Protein AF-A0A7C6XG39-F1 (afdb_monomer_lite)

Sequence (138 aa):
MMRNRRRVLSIVVVMLMLAMLVLPMAASAGGAIKQSGLMIVPPFAQRSYTLTVGRVAVTVPPGAMPWYGGIVYLSVHETPSGRFKAEFLPDREFPVPVIMDYDTAPWVDYHSPRGPQRMWTTNGKLKSWHFSRYSGWF

Radius of gyration: 24.39 Å; chains: 1; bounding box: 41×32×83 Å

Structure (mmCIF, N/CA/C/O backbone):
data_AF-A0A7C6XG39-F1
#
_entry.id   AF-A0A7C6XG39-F1
#
loop_
_atom_site.group_PDB
_atom_site.id
_atom_site.type_symbol
_atom_site.label_atom_id
_atom_site.label_alt_id
_atom_site.label_comp_id
_atom_site.label_asym_id
_atom_site.label_entity_id
_atom_site.label_seq_id
_atom_site.pdbx_PDB_ins_code
_atom_site.Cartn_x
_atom_site.Cartn_y
_atom_site.Cartn_z
_atom_site.occupancy
_atom_site.B_iso_or_equiv
_atom_site.auth_seq_id
_atom_site.auth_comp_id
_atom_site.auth_asym_id
_atom_site.auth_atom_id
_atom_site.pdbx_PDB_model_num
ATOM 1 N N . MET A 1 1 ? -20.091 -10.747 68.010 1.00 51.09 1 MET A N 1
ATOM 2 C CA . MET A 1 1 ? -18.983 -10.444 67.066 1.00 51.09 1 MET A CA 1
ATOM 3 C C . MET A 1 1 ? -19.148 -11.029 65.651 1.00 51.09 1 MET A C 1
ATOM 5 O O . MET A 1 1 ? -18.833 -10.327 64.698 1.00 51.09 1 MET A O 1
ATOM 9 N N . MET A 1 2 ? -19.682 -12.247 65.450 1.00 52.62 2 MET A N 1
ATOM 10 C CA . MET A 1 2 ? -19.815 -12.868 64.105 1.00 52.62 2 MET A CA 1
ATOM 11 C C . MET A 1 2 ? -20.729 -12.117 63.108 1.00 52.62 2 MET A C 1
ATOM 13 O O . MET A 1 2 ? -20.532 -12.220 61.898 1.00 5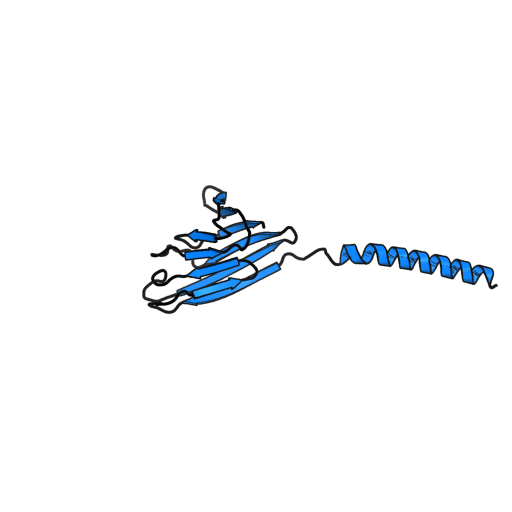2.62 2 MET A O 1
ATOM 17 N N . ARG A 1 3 ? -21.700 -11.327 63.593 1.00 53.75 3 ARG A N 1
ATOM 18 C CA . ARG A 1 3 ? -22.668 -10.590 62.754 1.00 53.75 3 ARG A CA 1
ATOM 19 C C . ARG A 1 3 ? -22.032 -9.424 61.976 1.00 53.75 3 ARG A C 1
ATOM 21 O O . ARG A 1 3 ? -22.426 -9.172 60.841 1.00 53.75 3 ARG A O 1
ATOM 28 N N . ASN A 1 4 ? -20.996 -8.787 62.534 1.00 60.59 4 ASN A N 1
ATOM 29 C CA . ASN A 1 4 ? -20.252 -7.717 61.854 1.00 60.59 4 ASN A CA 1
ATOM 30 C C . ASN A 1 4 ? -19.292 -8.274 60.795 1.00 60.59 4 ASN A C 1
ATOM 32 O O . ASN A 1 4 ? -19.158 -7.690 59.726 1.00 60.59 4 ASN A O 1
ATOM 36 N N . ARG A 1 5 ? -18.707 -9.455 61.039 1.00 61.06 5 ARG A N 1
ATOM 37 C CA . ARG A 1 5 ? -17.806 -10.130 60.090 1.00 61.06 5 ARG A CA 1
ATOM 38 C C . ARG A 1 5 ? -18.513 -10.472 58.771 1.00 61.06 5 ARG A C 1
ATOM 40 O O . ARG A 1 5 ? -17.959 -10.235 57.705 1.00 61.06 5 ARG A O 1
ATOM 47 N N . ARG A 1 6 ? -19.769 -10.940 58.839 1.00 65.25 6 ARG A N 1
ATOM 48 C CA . ARG A 1 6 ? -20.599 -11.232 57.651 1.00 65.25 6 ARG A CA 1
ATOM 49 C C . ARG A 1 6 ? -20.971 -9.981 56.846 1.00 65.25 6 ARG A C 1
ATOM 51 O O . ARG A 1 6 ? -20.989 -10.040 55.620 1.00 65.25 6 ARG A O 1
ATOM 58 N N . ARG A 1 7 ? -21.232 -8.850 57.513 1.00 69.69 7 ARG A N 1
ATOM 59 C CA . ARG A 1 7 ? -21.524 -7.572 56.834 1.00 69.69 7 ARG A CA 1
ATOM 60 C C . ARG A 1 7 ? -20.308 -7.034 56.083 1.00 69.69 7 ARG A C 1
ATOM 62 O O . ARG A 1 7 ? -20.448 -6.652 54.929 1.00 69.69 7 ARG A O 1
ATOM 69 N N . VAL A 1 8 ? -19.126 -7.077 56.699 1.00 73.88 8 VAL A N 1
ATOM 70 C CA . VAL A 1 8 ? -17.876 -6.639 56.054 1.00 73.88 8 VAL A CA 1
ATOM 71 C C . VAL A 1 8 ? -17.552 -7.507 54.836 1.00 73.88 8 VAL A C 1
ATOM 73 O O . VAL A 1 8 ? -17.268 -6.974 53.770 1.00 73.88 8 VAL A O 1
ATOM 76 N N . LEU A 1 9 ? -17.694 -8.831 54.954 1.00 74.44 9 LEU A N 1
ATOM 77 C CA . LEU A 1 9 ? -17.526 -9.758 53.829 1.00 74.44 9 LEU A CA 1
ATOM 78 C C . LEU A 1 9 ? -18.487 -9.461 52.671 1.00 74.44 9 LEU A C 1
ATOM 80 O O . LEU A 1 9 ? -18.071 -9.482 51.520 1.00 74.44 9 LEU A O 1
ATOM 84 N N . SER A 1 10 ? -19.744 -9.129 52.969 1.00 76.62 10 SER A N 1
ATOM 85 C CA . SER A 1 10 ? -20.730 -8.799 51.931 1.00 76.62 10 SER A CA 1
ATOM 86 C C . SER A 1 10 ? -20.357 -7.516 51.181 1.00 76.62 10 SER A C 1
ATOM 88 O O . SER A 1 10 ? -20.459 -7.470 49.962 1.00 76.62 10 SER A O 1
ATOM 90 N N . ILE A 1 11 ? -19.862 -6.496 51.890 1.00 79.88 11 ILE A N 1
ATOM 91 C CA . ILE A 1 11 ? -19.420 -5.230 51.283 1.00 79.88 11 ILE A CA 1
ATOM 92 C C . ILE A 1 11 ? -18.195 -5.451 50.386 1.00 79.88 11 ILE A C 1
ATOM 94 O O . ILE A 1 11 ? -18.152 -4.935 49.271 1.00 79.88 11 ILE A O 1
ATOM 98 N N . VAL A 1 12 ? -17.229 -6.257 50.836 1.00 77.38 12 VAL A N 1
ATOM 99 C CA . VAL A 1 12 ? -16.028 -6.591 50.053 1.00 77.38 12 VAL A CA 1
ATOM 100 C C . VAL A 1 12 ? -16.388 -7.378 48.791 1.00 77.38 12 VAL A C 1
ATOM 102 O O . VAL A 1 12 ? -15.863 -7.081 47.722 1.00 77.38 12 VAL A O 1
ATOM 105 N N . VAL A 1 13 ? -17.322 -8.330 48.881 1.00 81.31 13 VAL A N 1
ATOM 106 C CA . VAL A 1 13 ? -17.798 -9.101 47.719 1.00 81.31 13 VAL A CA 1
ATOM 107 C C . VAL A 1 13 ? -18.525 -8.205 46.716 1.00 81.31 13 VAL A C 1
ATOM 109 O O . VAL A 1 13 ? -18.271 -8.313 45.520 1.00 81.31 13 VAL A O 1
ATOM 112 N N . VAL A 1 14 ? -19.370 -7.280 47.179 1.00 80.19 14 VAL A N 1
ATOM 113 C CA . VAL A 1 14 ? -20.057 -6.323 46.296 1.00 80.19 14 VAL A CA 1
ATOM 114 C C . VAL A 1 14 ? -19.058 -5.377 45.620 1.00 80.19 14 VAL A C 1
ATOM 116 O O . VAL A 1 14 ? -19.167 -5.149 44.417 1.00 80.19 14 VAL A O 1
ATOM 119 N N . MET A 1 15 ? -18.042 -4.883 46.337 1.00 75.56 15 MET A N 1
ATOM 120 C CA . MET A 1 15 ? -16.968 -4.083 45.729 1.00 75.56 15 MET A CA 1
ATOM 121 C C . MET A 1 15 ? -16.146 -4.874 44.705 1.00 75.56 15 MET A C 1
ATOM 123 O O . MET A 1 15 ? -15.824 -4.336 43.650 1.00 75.56 15 MET A O 1
ATOM 127 N N . LEU A 1 16 ? -15.832 -6.144 44.978 1.00 77.56 16 LEU A N 1
ATOM 128 C CA . LEU A 1 16 ? -15.117 -7.017 44.040 1.00 77.56 16 LEU A CA 1
ATOM 129 C C . LEU A 1 16 ? -15.937 -7.301 42.778 1.00 77.56 16 LEU A C 1
ATOM 131 O O . LEU A 1 16 ? -15.387 -7.262 41.680 1.00 77.56 16 LEU A O 1
ATOM 135 N N . MET A 1 17 ? -17.246 -7.530 42.918 1.00 73.00 17 MET A N 1
ATOM 136 C CA . MET A 1 17 ? -18.148 -7.703 41.774 1.00 73.00 17 MET A CA 1
ATOM 137 C C . MET A 1 17 ? -18.249 -6.428 40.932 1.00 73.00 17 MET A C 1
ATOM 139 O O . MET A 1 17 ? -18.211 -6.507 39.707 1.00 73.00 17 MET A O 1
ATOM 143 N N . LEU A 1 18 ? -18.308 -5.252 41.568 1.00 68.06 18 LEU A N 1
ATOM 144 C CA . LEU A 1 18 ? -18.278 -3.967 40.864 1.00 68.06 18 LEU A CA 1
ATOM 145 C C . LEU A 1 18 ? -16.935 -3.740 40.154 1.00 68.06 18 LEU A C 1
ATOM 147 O O . LEU A 1 18 ? -16.930 -3.359 38.990 1.00 68.06 18 LEU A O 1
ATOM 151 N N . ALA A 1 19 ? -15.802 -4.036 40.796 1.00 62.66 19 ALA A N 1
ATOM 152 C CA . ALA A 1 19 ? -14.483 -3.924 40.170 1.00 62.66 19 ALA A CA 1
ATOM 153 C C . ALA A 1 19 ? -14.340 -4.861 38.956 1.00 62.66 19 ALA A C 1
ATOM 155 O O . ALA A 1 19 ? -13.862 -4.438 37.902 1.00 62.66 19 ALA A O 1
ATOM 156 N N . MET A 1 20 ? -14.821 -6.105 39.069 1.00 64.38 20 MET A N 1
ATOM 157 C CA . MET A 1 20 ? -14.854 -7.065 37.959 1.00 64.38 20 MET A CA 1
ATOM 158 C C . MET A 1 20 ? -15.766 -6.635 36.808 1.00 64.38 20 MET A C 1
ATOM 160 O O . MET A 1 20 ? -15.500 -7.027 35.677 1.00 64.38 20 MET A O 1
ATOM 164 N N . LEU A 1 21 ? -16.804 -5.831 37.053 1.00 62.97 21 LEU A N 1
ATOM 165 C CA . LEU A 1 21 ? -17.679 -5.335 35.986 1.00 62.97 21 LEU A CA 1
ATOM 166 C C . LEU A 1 21 ? -17.045 -4.199 35.167 1.00 62.97 21 LEU A C 1
ATOM 168 O O . LEU A 1 21 ? -17.378 -4.034 33.996 1.00 62.97 21 LEU A O 1
ATOM 172 N N . VAL A 1 22 ? -16.142 -3.416 35.765 1.00 58.34 22 VAL A N 1
ATOM 173 C CA . VAL A 1 22 ? -15.523 -2.242 35.116 1.00 58.34 22 VAL A CA 1
ATOM 174 C C . VAL A 1 22 ? -14.221 -2.609 34.385 1.00 58.34 22 VAL A C 1
ATOM 176 O O . VAL A 1 22 ? -13.875 -1.991 33.378 1.00 58.34 22 VAL A O 1
ATOM 179 N N . LEU A 1 23 ? -13.520 -3.657 34.830 1.00 53.91 23 LEU A N 1
ATOM 180 C CA . LEU A 1 23 ? -12.260 -4.125 34.232 1.00 53.91 23 LEU A CA 1
ATOM 181 C C . LEU A 1 23 ? -12.345 -4.546 32.742 1.00 53.91 23 LEU A C 1
ATOM 183 O O . LEU A 1 23 ? -11.427 -4.194 31.998 1.00 53.91 23 LEU A O 1
ATOM 187 N N . PRO A 1 24 ? -13.405 -5.221 32.245 1.00 51.16 24 PRO A N 1
ATOM 188 C CA . PRO A 1 24 ? -13.484 -5.626 30.840 1.00 51.16 24 PRO A CA 1
ATOM 189 C C . PRO A 1 24 ? -13.605 -4.435 29.884 1.00 51.16 24 PRO A C 1
ATOM 191 O O . PRO A 1 24 ? -13.154 -4.516 28.744 1.00 51.16 24 PRO A O 1
ATOM 194 N N . MET A 1 25 ? -14.183 -3.316 30.338 1.00 50.84 25 MET A N 1
ATOM 195 C CA . MET A 1 25 ? -14.377 -2.136 29.489 1.00 50.84 25 MET A CA 1
ATOM 196 C C . MET A 1 25 ? -13.115 -1.274 29.361 1.00 50.84 25 MET A C 1
ATOM 198 O O . MET A 1 25 ? -12.958 -0.578 28.362 1.00 50.84 25 MET A O 1
ATOM 202 N N . ALA A 1 26 ? -12.187 -1.345 30.319 1.00 49.69 26 ALA A N 1
ATOM 203 C CA . ALA A 1 26 ? -10.929 -0.597 30.261 1.00 49.69 26 ALA A CA 1
ATOM 204 C C . ALA A 1 26 ? -9.846 -1.284 29.403 1.00 49.69 26 ALA A C 1
ATOM 206 O O . ALA A 1 26 ? -8.945 -0.615 28.903 1.00 49.69 26 ALA A O 1
ATOM 207 N N . ALA A 1 27 ? -9.933 -2.603 29.199 1.00 47.94 27 ALA A N 1
ATOM 208 C CA . ALA A 1 27 ? -8.925 -3.371 28.461 1.00 47.94 27 ALA A CA 1
ATOM 209 C C . ALA A 1 27 ? -9.084 -3.322 26.926 1.00 47.94 27 ALA A C 1
ATOM 211 O O . ALA A 1 27 ? -8.175 -3.733 26.209 1.00 47.94 27 ALA A O 1
ATOM 212 N N . SER A 1 28 ? -10.204 -2.802 26.410 1.00 46.75 28 SER A N 1
ATOM 213 C CA . SER A 1 28 ? -10.485 -2.705 24.968 1.00 46.75 28 SER A CA 1
ATOM 214 C C . SER A 1 28 ? -10.633 -1.258 24.479 1.00 46.75 28 SER A C 1
ATOM 216 O O . SER A 1 28 ? -11.367 -0.982 23.532 1.00 46.75 28 SER A O 1
ATOM 218 N N . ALA A 1 29 ? -9.911 -0.313 25.076 1.00 49.91 29 ALA A N 1
ATOM 219 C CA . ALA A 1 29 ? -9.566 0.916 24.371 1.00 49.91 29 ALA A CA 1
ATOM 220 C C . ALA A 1 29 ? -8.314 0.617 23.538 1.00 49.91 29 ALA A C 1
ATOM 222 O O . ALA A 1 29 ? -7.197 0.925 23.949 1.00 49.91 29 ALA A O 1
ATOM 223 N N . GLY A 1 30 ? -8.490 -0.086 22.411 1.00 57.09 30 GLY A N 1
ATOM 224 C CA . GLY A 1 30 ? -7.397 -0.350 21.476 1.00 57.09 30 GLY A CA 1
ATOM 225 C C . GLY A 1 30 ? -6.637 0.949 21.199 1.00 57.09 30 GLY A C 1
ATOM 226 O O . GLY A 1 30 ? -7.244 2.007 21.053 1.00 57.09 30 GLY A O 1
ATOM 227 N N . GLY A 1 31 ? -5.310 0.913 21.211 1.00 67.94 31 GLY A N 1
ATOM 228 C CA . GLY A 1 31 ? -4.510 2.054 20.771 1.00 67.94 31 GLY A CA 1
ATOM 229 C C . GLY A 1 31 ? -4.540 2.148 19.249 1.00 67.94 31 GLY A C 1
ATOM 230 O O . GLY A 1 31 ? -4.726 1.138 18.571 1.00 67.94 31 GLY A O 1
ATOM 231 N N . ALA A 1 32 ? -4.337 3.342 18.694 1.00 81.94 32 ALA A N 1
ATOM 232 C CA . ALA A 1 32 ? -4.037 3.438 17.272 1.00 81.94 32 ALA A CA 1
ATOM 233 C C . ALA A 1 32 ? -2.696 2.732 16.995 1.00 81.94 32 ALA A C 1
ATOM 235 O O . ALA A 1 32 ? -1.705 2.968 17.690 1.00 81.94 32 ALA A O 1
ATOM 236 N N . ILE A 1 33 ? -2.675 1.840 16.008 1.00 88.75 33 ILE A N 1
ATOM 237 C CA . ILE A 1 33 ? -1.506 1.035 15.657 1.00 88.75 33 ILE A CA 1
ATOM 238 C C . ILE A 1 33 ? -0.798 1.718 14.492 1.00 88.75 33 ILE A C 1
ATOM 240 O O . ILE A 1 33 ? -1.406 2.002 13.462 1.00 88.75 33 ILE A O 1
ATOM 244 N N . LYS A 1 34 ? 0.504 1.970 14.641 1.00 92.31 34 LYS A N 1
ATOM 245 C CA . LYS A 1 34 ? 1.364 2.453 13.557 1.00 92.31 34 LYS A CA 1
ATOM 246 C C . LYS A 1 34 ? 2.355 1.361 13.178 1.00 92.31 34 LYS A C 1
ATOM 248 O O . LYS A 1 34 ? 3.151 0.933 14.009 1.00 92.31 34 LYS A O 1
ATOM 253 N N . GLN A 1 35 ? 2.320 0.940 11.922 1.00 94.69 35 GLN A N 1
ATOM 254 C CA . GLN A 1 35 ? 3.204 -0.075 11.359 1.00 94.69 35 GLN A CA 1
ATOM 255 C C . GLN A 1 35 ? 3.861 0.460 10.094 1.00 94.69 35 GLN A C 1
ATOM 257 O O . GLN A 1 35 ? 3.268 1.237 9.351 1.00 94.69 35 GLN A O 1
ATOM 262 N N . SER A 1 36 ? 5.095 0.043 9.836 1.00 96.38 36 SER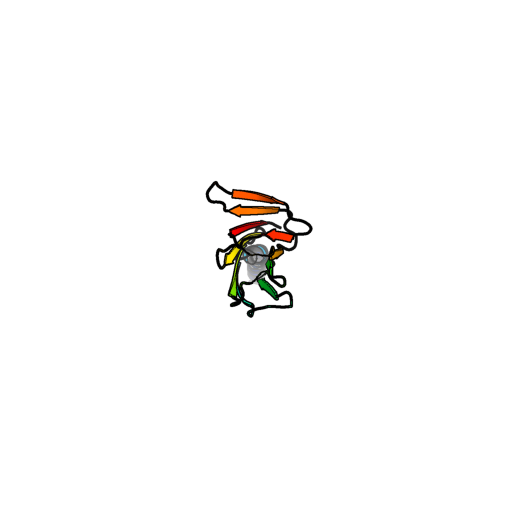 A N 1
ATOM 263 C CA . SER A 1 36 ? 5.791 0.397 8.605 1.00 96.38 36 SER A CA 1
ATOM 264 C C . SER A 1 36 ? 6.649 -0.749 8.108 1.00 96.38 36 SER A C 1
ATOM 266 O O . SER A 1 36 ? 7.188 -1.509 8.912 1.00 96.38 36 SER A O 1
ATOM 268 N N . GLY A 1 37 ? 6.819 -0.829 6.796 1.00 96.62 37 GLY A N 1
ATOM 269 C CA . GLY A 1 37 ? 7.653 -1.818 6.137 1.00 96.62 37 GLY A CA 1
ATOM 270 C C . GLY A 1 37 ? 8.385 -1.222 4.946 1.00 96.62 37 GLY A C 1
ATOM 271 O O . GLY A 1 37 ? 7.981 -0.203 4.382 1.00 96.62 37 GLY A O 1
ATOM 272 N N . LEU A 1 38 ? 9.481 -1.876 4.579 1.00 97.00 38 LEU A N 1
ATOM 273 C CA . LEU A 1 38 ? 10.323 -1.499 3.458 1.00 97.00 38 LEU A CA 1
ATOM 274 C C . LEU A 1 38 ? 10.652 -2.748 2.648 1.00 97.00 38 LEU A C 1
ATOM 276 O O . LEU A 1 38 ? 10.965 -3.798 3.204 1.00 97.00 38 LEU A O 1
ATOM 280 N N . MET A 1 39 ? 10.604 -2.616 1.330 1.00 96.44 39 MET A N 1
ATOM 281 C CA . MET A 1 39 ? 10.955 -3.661 0.382 1.00 96.44 39 MET A CA 1
ATOM 282 C C . MET A 1 39 ? 11.869 -3.085 -0.691 1.00 96.44 39 MET A C 1
ATOM 284 O O . MET A 1 39 ? 11.584 -2.037 -1.263 1.00 96.44 39 MET A O 1
ATOM 288 N N . ILE A 1 40 ? 12.959 -3.787 -0.987 1.00 95.19 40 ILE A N 1
ATOM 289 C CA . ILE A 1 40 ? 13.840 -3.452 -2.105 1.00 95.19 40 ILE A CA 1
ATOM 290 C C . ILE A 1 40 ? 13.430 -4.319 -3.289 1.00 95.19 40 ILE A C 1
ATOM 292 O O . ILE A 1 40 ? 13.442 -5.548 -3.195 1.00 95.19 40 ILE A O 1
ATOM 296 N N . VAL A 1 41 ? 13.078 -3.682 -4.403 1.00 94.50 41 VAL A N 1
ATOM 297 C CA . VAL A 1 41 ? 12.809 -4.368 -5.664 1.00 94.50 41 VAL A CA 1
ATOM 298 C C . VAL A 1 41 ? 14.042 -4.228 -6.556 1.00 94.50 41 VAL A C 1
ATOM 300 O O . VAL A 1 41 ? 14.460 -3.101 -6.845 1.00 94.50 41 VAL A O 1
ATOM 303 N N . PRO A 1 42 ? 14.659 -5.349 -6.970 1.00 93.75 42 PRO A N 1
ATOM 304 C CA . PRO A 1 42 ? 15.878 -5.303 -7.758 1.00 93.75 42 PRO A CA 1
ATOM 305 C C . PRO A 1 42 ? 15.631 -4.707 -9.152 1.00 93.75 42 PRO A C 1
ATOM 307 O O . PRO A 1 42 ? 14.497 -4.722 -9.649 1.00 93.75 42 PRO A O 1
ATOM 310 N N . PRO A 1 43 ? 16.695 -4.215 -9.809 1.00 90.38 43 PRO A N 1
ATOM 311 C CA . PRO A 1 43 ? 16.637 -3.832 -11.214 1.00 90.38 43 PRO A CA 1
ATOM 312 C C . PRO A 1 43 ? 16.168 -5.009 -12.078 1.00 90.38 43 PRO A C 1
ATOM 314 O O . PRO A 1 43 ? 16.493 -6.165 -11.800 1.00 90.38 43 PRO A O 1
ATOM 317 N N . PHE A 1 44 ? 15.391 -4.712 -13.123 1.00 87.06 44 PHE A N 1
ATOM 318 C CA . PHE A 1 44 ? 14.868 -5.705 -14.075 1.00 87.06 44 PHE A CA 1
ATOM 319 C C . PHE A 1 44 ? 14.091 -6.865 -13.430 1.00 87.06 44 PHE A C 1
ATOM 321 O O . PHE A 1 44 ? 14.124 -7.993 -13.928 1.00 87.06 44 PHE A O 1
ATOM 328 N N . ALA A 1 45 ? 13.387 -6.597 -12.325 1.00 89.19 45 ALA A N 1
ATOM 329 C CA . ALA A 1 45 ? 12.545 -7.570 -11.640 1.00 89.19 45 ALA A CA 1
ATOM 330 C C . ALA A 1 45 ? 11.609 -8.311 -12.617 1.00 89.19 45 ALA A C 1
ATOM 332 O O . ALA A 1 45 ? 10.689 -7.727 -13.186 1.00 89.19 45 ALA A O 1
ATOM 3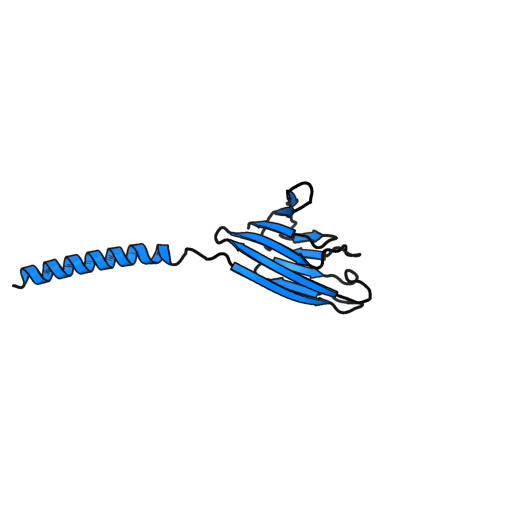33 N N . GLN A 1 46 ? 11.847 -9.617 -12.774 1.00 90.88 46 GLN A N 1
ATOM 334 C CA . GLN A 1 46 ? 11.065 -10.519 -13.637 1.00 90.88 46 GLN A CA 1
ATOM 335 C C . GLN A 1 46 ? 9.857 -11.137 -12.922 1.00 90.88 46 GLN A C 1
ATOM 337 O O . GLN A 1 46 ? 9.015 -11.781 -13.541 1.00 90.88 46 GLN A O 1
ATOM 342 N N . ARG A 1 47 ? 9.776 -10.965 -11.601 1.00 94.69 47 ARG A N 1
ATOM 343 C CA . ARG A 1 47 ? 8.703 -11.486 -10.750 1.00 94.69 47 ARG A CA 1
ATOM 344 C C . ARG A 1 47 ? 8.033 -10.354 -9.990 1.00 94.69 47 ARG A C 1
ATOM 346 O O . ARG A 1 47 ? 8.638 -9.302 -9.798 1.00 94.69 47 ARG A O 1
ATOM 353 N N . SER A 1 48 ? 6.808 -10.593 -9.541 1.00 96.00 48 SER A N 1
ATOM 354 C CA . SER A 1 48 ? 6.111 -9.669 -8.653 1.00 96.00 48 SER A CA 1
ATOM 355 C C . SER A 1 48 ? 6.747 -9.660 -7.264 1.00 96.00 48 SER A C 1
ATOM 357 O O . SER A 1 48 ? 7.167 -10.703 -6.759 1.00 96.00 48 SER A O 1
ATOM 359 N N . TYR A 1 49 ? 6.785 -8.486 -6.644 1.00 96.44 49 TYR A N 1
ATOM 360 C CA . TYR A 1 49 ? 7.272 -8.281 -5.282 1.00 96.44 49 TYR A CA 1
ATOM 361 C C . TYR A 1 49 ? 6.155 -7.685 -4.436 1.00 96.44 49 TYR A C 1
ATOM 363 O O . TYR A 1 49 ? 5.561 -6.682 -4.834 1.00 96.44 49 TYR A O 1
ATOM 371 N N . THR A 1 50 ? 5.878 -8.284 -3.280 1.00 97.12 50 THR A N 1
ATOM 372 C CA . THR A 1 50 ? 4.784 -7.857 -2.403 1.00 97.12 50 THR A CA 1
ATOM 373 C C . THR A 1 50 ? 5.314 -7.460 -1.033 1.00 97.12 50 THR A C 1
ATOM 375 O O . THR A 1 50 ? 6.015 -8.235 -0.385 1.00 97.12 50 THR A O 1
ATOM 378 N N . LEU A 1 51 ? 4.948 -6.258 -0.593 1.00 96.56 51 LEU A N 1
ATOM 379 C CA . LEU A 1 51 ? 5.180 -5.757 0.756 1.00 96.56 51 LEU A CA 1
ATOM 380 C C . LEU A 1 51 ? 3.844 -5.700 1.494 1.00 96.56 51 LEU A C 1
ATOM 382 O O . LEU A 1 51 ? 2.939 -5.000 1.048 1.00 96.56 51 LEU A O 1
ATOM 386 N N . THR A 1 52 ? 3.752 -6.386 2.631 1.00 96.81 52 THR A N 1
ATOM 387 C CA . THR A 1 52 ? 2.565 -6.390 3.498 1.00 96.81 52 THR A CA 1
ATOM 388 C C . THR A 1 52 ? 2.891 -5.706 4.819 1.00 96.81 52 THR A C 1
ATOM 390 O O . THR A 1 52 ? 3.876 -6.051 5.472 1.00 96.81 52 THR A O 1
ATOM 393 N N . VAL A 1 53 ? 2.068 -4.737 5.216 1.00 94.56 53 VAL A N 1
ATOM 394 C CA . VAL A 1 53 ? 2.193 -3.988 6.472 1.00 94.56 53 VAL A CA 1
ATOM 395 C C . VAL A 1 53 ? 0.813 -3.915 7.116 1.00 94.56 53 VAL A C 1
ATOM 397 O O . VAL A 1 53 ? -0.085 -3.234 6.620 1.00 94.56 53 VAL A O 1
ATOM 400 N N . GLY A 1 54 ? 0.633 -4.643 8.217 1.00 90.56 54 GLY A N 1
ATOM 401 C CA . GLY A 1 54 ? -0.688 -4.817 8.815 1.00 90.56 54 GLY A CA 1
ATOM 402 C C . GLY A 1 54 ? -1.640 -5.491 7.830 1.00 90.56 54 GLY A C 1
ATOM 403 O O . GLY A 1 54 ? -1.341 -6.568 7.318 1.00 90.56 54 GLY A O 1
ATOM 404 N N . ARG A 1 55 ? -2.770 -4.838 7.553 1.00 89.69 55 ARG A N 1
ATOM 405 C CA . ARG A 1 55 ? -3.798 -5.309 6.608 1.00 89.69 55 ARG A CA 1
ATOM 406 C C . ARG A 1 55 ? -3.643 -4.764 5.189 1.00 89.69 55 ARG A C 1
ATOM 408 O O . ARG A 1 55 ? -4.412 -5.137 4.314 1.00 89.69 55 ARG A O 1
ATOM 415 N N . VAL A 1 56 ? -2.682 -3.870 4.959 1.00 93.81 56 VAL A N 1
ATOM 416 C CA . VAL A 1 56 ? -2.463 -3.263 3.643 1.00 93.81 56 VAL A CA 1
ATOM 417 C C . VAL A 1 56 ? -1.255 -3.918 2.992 1.00 93.81 56 VAL A C 1
ATOM 419 O O . VAL A 1 56 ? -0.199 -4.057 3.614 1.00 93.81 56 VAL A O 1
ATOM 422 N N . ALA A 1 57 ? -1.384 -4.291 1.725 1.00 95.88 57 ALA A N 1
ATOM 423 C CA . ALA A 1 57 ? -0.276 -4.788 0.930 1.00 95.88 57 ALA A CA 1
ATOM 424 C C . ALA A 1 57 ? -0.111 -3.990 -0.362 1.00 95.88 57 ALA A C 1
ATOM 426 O O . ALA A 1 57 ? -1.052 -3.413 -0.901 1.00 95.88 57 ALA A O 1
ATOM 427 N N . VAL A 1 58 ? 1.107 -3.971 -0.888 1.00 95.75 58 VAL A N 1
ATOM 428 C CA . VAL A 1 58 ? 1.400 -3.456 -2.224 1.00 95.75 58 VAL A CA 1
ATOM 429 C C . VAL A 1 58 ? 2.180 -4.489 -3.000 1.00 95.75 58 VAL A C 1
ATOM 431 O O . VAL A 1 58 ? 3.197 -4.998 -2.535 1.00 95.75 58 VAL A O 1
ATOM 434 N N . THR A 1 59 ? 1.697 -4.788 -4.197 1.00 96.88 59 THR A N 1
ATOM 435 C CA . THR A 1 59 ? 2.341 -5.683 -5.149 1.00 96.88 59 THR A CA 1
ATOM 436 C C . THR A 1 59 ? 2.857 -4.878 -6.330 1.00 96.88 59 THR A C 1
ATOM 438 O O . THR A 1 59 ? 2.095 -4.225 -7.047 1.00 96.88 59 THR A O 1
ATOM 441 N N . VAL A 1 60 ? 4.167 -4.949 -6.534 1.00 95.00 60 VAL A N 1
ATOM 442 C CA . VAL A 1 60 ? 4.884 -4.363 -7.662 1.00 95.00 60 VAL A CA 1
ATOM 443 C C . VAL A 1 60 ? 5.072 -5.455 -8.716 1.00 95.00 60 VAL A C 1
ATOM 445 O O . VAL A 1 60 ? 5.842 -6.388 -8.469 1.00 95.00 60 VAL A O 1
ATOM 448 N N . PRO A 1 61 ? 4.363 -5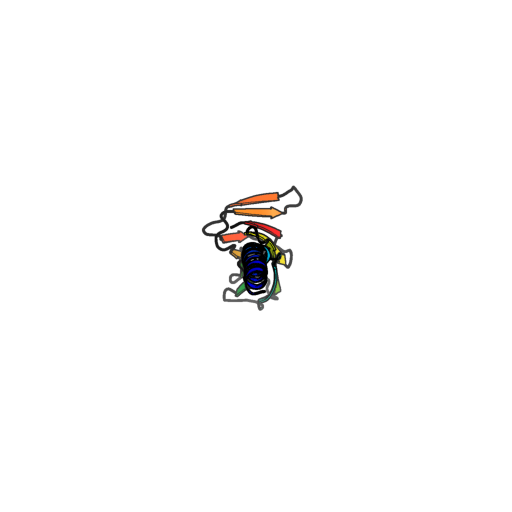.397 -9.857 1.00 95.62 61 PRO A N 1
ATOM 449 C CA . PRO A 1 61 ? 4.513 -6.392 -10.913 1.00 95.62 61 PRO A CA 1
ATOM 450 C C . PRO A 1 61 ? 5.829 -6.208 -11.693 1.00 95.62 61 PRO A C 1
ATOM 452 O O . PRO A 1 61 ? 6.471 -5.154 -11.596 1.00 95.62 61 PRO A O 1
ATOM 455 N N . PRO A 1 62 ? 6.226 -7.207 -12.505 1.00 94.62 62 PRO A N 1
ATOM 456 C CA . PRO A 1 62 ? 7.347 -7.073 -13.428 1.00 94.62 62 PRO A CA 1
ATOM 457 C C . PRO A 1 62 ? 7.196 -5.838 -14.323 1.00 94.62 62 PRO A C 1
ATOM 459 O O . PRO A 1 62 ? 6.103 -5.532 -14.797 1.00 94.62 62 PRO A O 1
ATOM 462 N N . GLY A 1 63 ? 8.294 -5.113 -14.536 1.00 91.81 63 GLY A N 1
ATOM 463 C CA . GLY A 1 63 ? 8.312 -3.901 -15.366 1.00 91.81 63 GLY A CA 1
ATOM 464 C C . GLY A 1 63 ? 7.764 -2.625 -14.709 1.00 91.81 63 GLY A C 1
ATOM 465 O O . GLY A 1 63 ? 7.906 -1.552 -15.287 1.00 91.81 63 GLY A O 1
ATOM 466 N N . ALA A 1 64 ? 7.198 -2.687 -13.496 1.00 91.81 64 ALA A N 1
ATOM 467 C CA . ALA A 1 64 ? 6.776 -1.477 -12.779 1.00 91.81 64 ALA A CA 1
ATOM 468 C C . ALA A 1 64 ? 7.962 -0.673 -12.219 1.00 91.81 64 ALA A C 1
ATOM 470 O O . ALA A 1 64 ? 7.862 0.532 -12.002 1.00 91.81 64 ALA A O 1
ATOM 471 N N . MET A 1 65 ? 9.098 -1.319 -11.955 1.00 90.88 65 MET A N 1
ATOM 472 C CA . MET A 1 65 ? 10.293 -0.635 -11.459 1.00 90.88 65 MET A CA 1
ATOM 473 C C . MET A 1 65 ? 11.158 -0.107 -12.608 1.00 90.88 65 MET A C 1
ATOM 475 O O . MET A 1 65 ? 11.305 -0.795 -13.618 1.00 90.88 65 MET A O 1
ATOM 479 N N . PRO A 1 66 ? 11.791 1.070 -12.439 1.00 85.94 66 PRO A N 1
ATOM 480 C CA . PRO A 1 66 ? 12.831 1.546 -13.339 1.00 85.94 66 PRO A CA 1
ATOM 481 C C . PRO A 1 66 ? 13.979 0.543 -13.487 1.00 85.94 66 PRO A C 1
ATOM 483 O O . PRO A 1 66 ? 14.177 -0.342 -12.653 1.00 85.94 66 PRO A O 1
ATOM 486 N N . TRP A 1 67 ? 14.796 0.741 -14.520 1.00 86.38 67 TRP A N 1
ATOM 487 C CA . TRP A 1 67 ? 15.950 -0.105 -14.843 1.00 86.38 67 TRP A CA 1
ATOM 488 C C . TRP A 1 67 ? 16.973 -0.246 -13.704 1.00 86.38 67 TRP A C 1
ATOM 490 O O . TRP A 1 67 ? 17.648 -1.263 -13.632 1.00 86.38 67 TRP A O 1
ATOM 500 N N . TYR A 1 68 ? 17.056 0.724 -12.789 1.00 87.75 68 TYR A N 1
ATOM 501 C CA . TYR A 1 68 ? 17.917 0.685 -11.598 1.00 87.75 68 TYR A CA 1
ATOM 502 C C . TYR A 1 68 ? 17.240 0.081 -10.348 1.00 87.75 68 TYR A C 1
ATOM 504 O O . TYR A 1 68 ? 17.844 0.041 -9.278 1.00 87.75 68 TYR A O 1
ATOM 512 N N . GLY A 1 69 ? 15.999 -0.402 -10.457 1.00 91.25 69 GLY A N 1
ATOM 513 C CA . GLY A 1 69 ? 15.220 -0.918 -9.329 1.00 91.25 69 GLY A CA 1
ATOM 514 C C . GLY A 1 69 ? 14.676 0.192 -8.428 1.00 91.25 69 GLY A C 1
ATOM 515 O O . GLY A 1 69 ? 14.441 1.326 -8.860 1.00 91.25 69 GLY A O 1
ATOM 516 N N . GLY A 1 70 ? 14.427 -0.131 -7.162 1.00 92.19 70 GLY A N 1
ATOM 517 C CA . GLY A 1 70 ? 14.033 0.880 -6.188 1.00 92.19 70 GLY A CA 1
ATOM 518 C C . GLY A 1 70 ? 13.554 0.331 -4.856 1.00 92.19 70 GLY A C 1
ATOM 519 O O . GLY A 1 70 ? 13.322 -0.863 -4.675 1.00 92.19 70 GLY A O 1
ATOM 520 N N . ILE A 1 71 ? 13.393 1.254 -3.916 1.00 93.69 71 ILE A N 1
ATOM 521 C CA . ILE A 1 71 ? 12.809 0.988 -2.607 1.00 93.69 71 ILE A CA 1
ATOM 522 C C . ILE A 1 71 ? 11.303 1.236 -2.694 1.00 93.69 71 ILE A C 1
ATOM 524 O O . ILE A 1 71 ? 10.866 2.165 -3.365 1.00 93.69 71 ILE A O 1
ATOM 528 N N . VAL A 1 72 ? 10.521 0.411 -2.011 1.00 93.81 72 VAL A N 1
ATOM 529 C CA . VAL A 1 72 ? 9.100 0.609 -1.729 1.00 93.81 72 VAL A CA 1
ATOM 530 C C . VAL A 1 72 ? 8.961 0.688 -0.222 1.00 93.81 72 VAL A C 1
ATOM 532 O O . VAL A 1 72 ? 9.381 -0.226 0.486 1.00 93.81 72 VAL A O 1
ATOM 535 N N . TYR A 1 73 ? 8.375 1.765 0.272 1.00 95.50 73 TYR A N 1
ATOM 536 C CA . TYR A 1 73 ? 8.079 1.950 1.683 1.00 95.50 73 TYR A CA 1
ATOM 537 C C . TYR A 1 73 ? 6.575 2.114 1.869 1.00 95.50 73 TYR A C 1
ATOM 539 O O . TYR A 1 73 ? 5.922 2.829 1.109 1.00 95.50 73 TYR A O 1
ATOM 547 N N . LEU A 1 74 ? 6.035 1.438 2.877 1.00 95.94 74 LEU A N 1
ATOM 548 C CA . LEU A 1 74 ? 4.626 1.487 3.244 1.00 95.94 74 LEU A CA 1
ATOM 549 C C . LEU A 1 74 ? 4.520 1.775 4.738 1.00 95.94 74 LEU A C 1
ATOM 551 O O . LEU A 1 74 ? 5.079 1.046 5.555 1.00 95.94 74 LEU A O 1
ATOM 555 N N . SER A 1 75 ? 3.784 2.824 5.088 1.00 95.56 75 SER A N 1
ATOM 556 C CA . SER A 1 75 ? 3.416 3.168 6.461 1.00 95.56 75 SER A CA 1
ATOM 557 C C . SER A 1 75 ? 1.900 3.117 6.604 1.00 95.56 75 SER A C 1
ATOM 559 O O . SER A 1 75 ? 1.181 3.735 5.820 1.00 95.56 75 SER A O 1
ATOM 561 N N . VAL A 1 76 ? 1.416 2.381 7.599 1.00 94.56 76 VAL A N 1
ATOM 562 C CA . VAL A 1 76 ? -0.005 2.195 7.890 1.00 94.56 76 VAL A CA 1
ATOM 563 C C . VAL A 1 76 ? -0.278 2.651 9.314 1.00 94.56 76 VAL A C 1
ATOM 565 O O . VAL A 1 76 ? 0.379 2.221 10.262 1.00 94.56 76 VAL A O 1
ATOM 568 N N . HIS A 1 77 ? -1.250 3.542 9.460 1.00 93.81 77 HIS A N 1
ATOM 569 C CA . HIS A 1 77 ? -1.776 3.971 10.746 1.00 93.81 77 HIS A CA 1
ATOM 570 C C . HIS A 1 77 ? -3.245 3.573 10.835 1.00 93.81 77 HIS A C 1
ATOM 572 O O . HIS A 1 77 ? -4.055 4.079 10.062 1.00 93.81 77 HIS A O 1
ATOM 578 N N . GLU A 1 78 ? -3.577 2.676 11.755 1.00 91.44 78 GLU A N 1
ATOM 579 C CA . GLU A 1 78 ? -4.913 2.111 11.933 1.00 91.44 78 GLU A CA 1
ATOM 580 C C . GLU A 1 78 ? -5.493 2.545 13.280 1.00 91.44 78 GLU A C 1
ATOM 582 O O . GLU A 1 78 ? -4.840 2.450 14.320 1.00 91.44 78 GLU A O 1
ATOM 587 N N . THR A 1 79 ? -6.720 3.059 13.268 1.00 89.00 79 THR A N 1
ATOM 588 C CA . THR A 1 79 ? -7.457 3.421 14.474 1.00 89.00 79 THR A CA 1
ATOM 589 C C . THR A 1 79 ? -8.284 2.233 14.967 1.00 89.00 79 THR A C 1
ATOM 591 O O . THR A 1 79 ? -8.692 1.387 14.175 1.00 89.00 79 THR A O 1
ATOM 594 N N . PRO A 1 80 ? -8.652 2.201 16.257 1.00 82.50 80 PRO A N 1
ATOM 595 C CA . PRO A 1 80 ? -9.460 1.113 16.830 1.00 82.50 80 PRO A CA 1
ATOM 596 C C . PRO A 1 80 ? -10.846 0.982 16.193 1.00 82.50 80 PRO A C 1
ATOM 598 O O . PRO A 1 80 ? -11.463 -0.073 16.235 1.00 82.50 80 PRO A O 1
ATOM 601 N N . SER A 1 81 ? -11.336 2.069 15.597 1.00 83.81 81 SER A N 1
ATOM 602 C CA . SER A 1 81 ? -12.585 2.117 14.838 1.00 83.81 81 SER A CA 1
ATOM 603 C C . SER A 1 81 ? -12.492 1.502 13.435 1.00 83.81 81 SER A C 1
ATOM 605 O O . SER A 1 81 ? -13.447 1.628 12.674 1.00 83.81 81 SER A O 1
ATOM 607 N N . GLY A 1 82 ? -11.358 0.896 13.064 1.00 82.38 82 GLY A N 1
ATOM 608 C CA . GLY A 1 82 ? -11.148 0.272 11.754 1.00 82.38 82 GLY A CA 1
ATOM 609 C C . GLY A 1 82 ? -10.861 1.262 10.624 1.00 82.38 82 GLY A C 1
ATOM 610 O O . GLY A 1 82 ? -10.875 0.878 9.458 1.00 82.38 82 GLY A O 1
ATOM 611 N N . ARG A 1 83 ? -10.600 2.541 10.932 1.00 88.06 83 ARG A N 1
ATOM 612 C CA . ARG A 1 83 ? -10.119 3.499 9.927 1.00 88.06 83 ARG A CA 1
ATOM 613 C C . ARG A 1 83 ? -8.621 3.336 9.777 1.00 88.06 83 ARG A C 1
ATOM 615 O O . ARG A 1 83 ? -7.914 3.185 10.767 1.00 88.06 83 ARG A O 1
ATOM 622 N N . PHE A 1 84 ? -8.121 3.464 8.561 1.00 90.81 84 PHE A N 1
ATOM 623 C CA . PHE A 1 84 ? -6.693 3.424 8.306 1.00 90.81 84 PHE A CA 1
ATOM 624 C C . PHE A 1 84 ? -6.239 4.582 7.423 1.00 90.81 84 PHE A C 1
ATOM 626 O O . PHE A 1 84 ? -7.000 5.167 6.649 1.00 90.81 84 PHE A O 1
ATOM 633 N N . LYS A 1 85 ? -4.950 4.888 7.528 1.00 92.94 85 LYS A N 1
ATOM 634 C CA . LYS A 1 85 ? -4.205 5.748 6.618 1.00 92.94 85 LYS A CA 1
ATOM 635 C C . LYS A 1 85 ? -2.986 4.977 6.135 1.00 92.94 85 LYS A C 1
ATOM 637 O O . LYS A 1 85 ? -2.165 4.577 6.956 1.00 92.94 85 LYS A O 1
ATOM 642 N N . ALA A 1 86 ? -2.878 4.791 4.827 1.00 93.31 86 ALA A N 1
ATOM 643 C CA . ALA A 1 86 ? -1.769 4.125 4.165 1.00 93.31 86 ALA A CA 1
ATOM 644 C C . ALA A 1 86 ? -0.980 5.142 3.332 1.00 93.31 86 ALA A C 1
ATOM 646 O O . ALA A 1 86 ? -1.536 5.872 2.509 1.00 93.31 86 ALA A O 1
ATOM 647 N N . GLU A 1 87 ? 0.322 5.202 3.559 1.00 93.94 87 GLU A N 1
ATOM 648 C CA . GLU A 1 87 ? 1.245 6.073 2.848 1.00 93.94 87 GLU A CA 1
ATOM 649 C C . GLU A 1 87 ? 2.294 5.227 2.141 1.00 93.94 87 GLU A C 1
ATOM 651 O O . GLU A 1 87 ? 3.032 4.477 2.784 1.00 93.94 87 GLU A O 1
ATOM 656 N N . PHE A 1 88 ? 2.327 5.352 0.816 1.00 92.81 88 PHE A N 1
ATOM 657 C CA . PHE A 1 88 ? 3.240 4.630 -0.057 1.00 92.81 88 PHE A CA 1
ATOM 658 C C . PHE A 1 88 ? 4.320 5.589 -0.558 1.00 92.81 88 PHE A C 1
ATOM 660 O O . PHE A 1 88 ? 4.015 6.696 -0.998 1.00 92.81 88 PHE A O 1
ATOM 667 N N . LEU A 1 89 ? 5.576 5.157 -0.504 1.00 92.56 89 LEU A N 1
ATOM 668 C CA . LEU A 1 89 ? 6.739 5.886 -1.004 1.00 92.56 89 LEU A CA 1
ATOM 669 C C . LEU A 1 89 ? 7.627 4.950 -1.838 1.00 92.56 89 LEU A C 1
ATOM 671 O O . LEU A 1 89 ? 7.623 3.737 -1.605 1.00 92.56 89 LEU A O 1
ATOM 675 N N . PRO A 1 90 ? 8.419 5.474 -2.788 1.00 87.06 90 PRO A N 1
ATOM 676 C CA . PRO A 1 90 ? 8.577 6.883 -3.157 1.00 87.06 90 PRO A CA 1
ATOM 677 C C . PRO A 1 90 ? 7.394 7.431 -3.957 1.00 87.06 90 PRO A C 1
ATOM 679 O O . PRO A 1 90 ? 6.754 6.692 -4.698 1.00 87.06 90 PRO A O 1
ATOM 682 N N . ASP A 1 91 ? 7.159 8.735 -3.832 1.00 83.81 91 ASP A N 1
ATOM 683 C CA . ASP A 1 91 ? 6.194 9.484 -4.637 1.00 83.81 91 ASP A CA 1
ATOM 684 C C . ASP A 1 91 ? 6.691 9.566 -6.091 1.00 83.81 91 ASP A C 1
ATOM 686 O O . ASP A 1 91 ? 7.606 10.326 -6.419 1.00 83.81 91 ASP A O 1
ATOM 690 N N . ARG A 1 92 ? 6.177 8.671 -6.940 1.00 83.31 92 ARG A N 1
ATOM 691 C CA . ARG A 1 92 ? 6.526 8.588 -8.361 1.00 83.31 92 ARG A CA 1
ATOM 692 C C . ARG A 1 92 ? 5.462 7.855 -9.159 1.00 83.31 92 ARG A C 1
ATOM 694 O O . ARG A 1 92 ? 4.686 7.063 -8.620 1.00 83.31 92 ARG A O 1
ATOM 701 N N . GLU A 1 93 ? 5.519 8.049 -10.468 1.00 88.31 93 GLU A N 1
ATOM 702 C CA . GLU A 1 93 ? 4.768 7.259 -11.437 1.00 88.31 93 GLU A CA 1
ATOM 703 C C . GLU A 1 93 ? 5.503 5.961 -11.804 1.00 88.31 93 GLU A C 1
ATOM 705 O O . GLU A 1 93 ? 6.736 5.885 -11.810 1.00 88.31 93 GLU A O 1
ATOM 710 N N . PHE A 1 94 ? 4.728 4.924 -12.099 1.00 90.00 94 PHE A N 1
ATOM 711 C CA . PHE A 1 94 ? 5.194 3.598 -12.480 1.00 90.00 94 PHE A CA 1
ATOM 712 C C . PHE A 1 94 ? 4.846 3.346 -13.952 1.00 90.00 94 PHE A C 1
ATOM 714 O O . PHE A 1 94 ? 3.717 3.619 -14.349 1.00 90.00 94 PHE A O 1
ATOM 721 N N . PRO A 1 95 ? 5.746 2.759 -14.761 1.00 90.25 95 PRO A N 1
ATOM 722 C CA . PRO A 1 95 ? 5.443 2.376 -16.145 1.00 90.25 95 PRO A CA 1
ATOM 723 C C . PRO A 1 95 ? 4.386 1.272 -16.277 1.00 90.25 95 PRO A C 1
ATOM 725 O O . PRO A 1 95 ? 3.856 1.047 -17.359 1.00 90.25 95 PRO A O 1
ATOM 728 N N . VAL A 1 96 ? 4.114 0.550 -15.189 1.00 93.31 96 VAL A N 1
ATOM 729 C CA . VAL A 1 96 ? 3.115 -0.519 -15.093 1.00 93.31 96 VAL A CA 1
ATOM 730 C C . VAL A 1 96 ? 2.375 -0.327 -13.768 1.00 93.31 96 VAL A C 1
ATOM 732 O O . VAL A 1 96 ? 3.032 -0.065 -12.756 1.00 93.31 96 VAL A O 1
ATOM 735 N N . PRO A 1 97 ? 1.037 -0.458 -13.728 1.00 93.88 97 PRO A N 1
ATOM 736 C CA . PRO A 1 97 ? 0.278 -0.174 -12.524 1.00 93.88 97 PRO A CA 1
ATOM 737 C C . PRO A 1 97 ? 0.602 -1.179 -11.419 1.00 93.88 97 PRO A C 1
ATOM 739 O O . PRO A 1 97 ? 0.576 -2.395 -11.621 1.00 93.88 97 PRO A O 1
ATOM 742 N N . VAL A 1 98 ? 0.854 -0.655 -10.228 1.00 94.25 98 VAL A N 1
ATOM 743 C CA . VAL A 1 98 ? 0.993 -1.428 -8.996 1.00 94.25 98 VAL A CA 1
ATOM 744 C C . VAL A 1 98 ? -0.385 -1.809 -8.460 1.00 94.25 98 VAL A C 1
ATOM 746 O O . VAL A 1 98 ? -1.385 -1.140 -8.733 1.00 94.25 98 VAL A O 1
ATOM 749 N N . ILE A 1 99 ? -0.444 -2.885 -7.680 1.00 96.06 99 ILE A N 1
ATOM 750 C CA . ILE A 1 99 ? -1.680 -3.345 -7.042 1.00 96.06 99 ILE A CA 1
ATOM 751 C C . ILE A 1 99 ? -1.575 -3.048 -5.552 1.00 96.06 99 ILE A C 1
ATOM 753 O O . ILE A 1 99 ? -0.721 -3.612 -4.872 1.00 96.06 99 ILE A O 1
ATOM 757 N N . MET A 1 100 ? -2.440 -2.176 -5.054 1.00 94.88 100 MET A N 1
ATOM 758 C CA . MET A 1 100 ? -2.608 -1.911 -3.629 1.00 94.88 100 MET A CA 1
ATOM 759 C C . MET A 1 100 ? -3.783 -2.747 -3.136 1.00 94.88 100 MET A C 1
ATOM 761 O O . MET A 1 100 ? -4.860 -2.705 -3.726 1.00 94.88 100 MET A O 1
ATOM 765 N N . ASP A 1 101 ? -3.557 -3.539 -2.103 1.00 95.50 101 ASP A N 1
ATOM 766 C CA . ASP A 1 101 ? -4.546 -4.406 -1.480 1.00 95.50 101 ASP A CA 1
ATOM 767 C C . ASP A 1 101 ? -4.879 -3.839 -0.101 1.00 95.50 101 ASP A C 1
ATOM 769 O O . ASP A 1 101 ? -3.999 -3.710 0.751 1.00 95.50 101 ASP A O 1
ATOM 773 N N . TYR A 1 102 ? -6.135 -3.452 0.084 1.00 93.50 102 TYR A N 1
ATOM 774 C CA . TYR A 1 102 ? -6.683 -2.931 1.332 1.00 93.50 102 TYR A CA 1
ATOM 775 C C . TYR A 1 102 ? -7.602 -3.962 2.004 1.00 93.50 102 TYR A C 1
ATOM 777 O O . TYR A 1 102 ? -8.525 -3.581 2.726 1.00 93.50 102 TYR A O 1
ATOM 785 N N . ASP A 1 103 ? -7.362 -5.253 1.751 1.00 91.62 103 ASP A N 1
ATOM 786 C CA . ASP A 1 103 ? -8.081 -6.395 2.314 1.00 91.62 103 ASP A CA 1
ATOM 787 C C . ASP A 1 103 ? -9.572 -6.396 1.944 1.00 91.62 103 ASP A C 1
ATOM 789 O O . ASP A 1 103 ? -9.961 -6.855 0.870 1.00 91.62 103 ASP A O 1
ATOM 793 N N . THR A 1 104 ? -10.419 -5.853 2.812 1.00 89.94 104 THR A N 1
ATOM 794 C CA . THR A 1 104 ? -11.880 -5.862 2.664 1.00 89.94 104 THR A CA 1
ATOM 795 C C . THR A 1 104 ? -12.471 -4.475 2.420 1.00 89.94 104 THR A C 1
ATOM 797 O O . THR A 1 104 ? -13.673 -4.360 2.187 1.00 89.94 104 THR A O 1
ATOM 800 N N . ALA A 1 105 ? -11.640 -3.424 2.400 1.00 89.88 105 ALA A N 1
ATOM 801 C CA . ALA A 1 105 ? -12.102 -2.048 2.243 1.00 89.88 105 ALA A CA 1
ATOM 802 C C . ALA A 1 105 ? -12.819 -1.847 0.889 1.00 89.88 105 ALA A C 1
ATOM 804 O O . ALA A 1 105 ? -12.183 -2.000 -0.161 1.00 89.88 105 ALA A O 1
ATOM 805 N N . PRO A 1 106 ? -14.112 -1.463 0.864 1.00 90.00 106 PRO A N 1
ATOM 806 C CA . PRO A 1 106 ? -14.886 -1.335 -0.379 1.00 90.00 106 PRO A CA 1
ATOM 807 C C . PRO A 1 106 ? -14.454 -0.134 -1.230 1.00 90.00 106 PRO A C 1
ATOM 809 O O . PRO A 1 106 ? -14.693 -0.080 -2.438 1.00 90.00 106 PRO A O 1
ATOM 812 N N . TRP A 1 107 ? -13.829 0.856 -0.601 1.00 91.19 107 TRP A N 1
ATOM 813 C CA . TRP A 1 107 ? -13.298 2.036 -1.258 1.00 91.19 107 TRP A CA 1
ATOM 814 C C . TRP A 1 107 ? -12.203 2.672 -0.396 1.00 91.19 107 TRP A C 1
ATOM 816 O O . TRP A 1 107 ? -12.118 2.433 0.809 1.00 91.19 107 TRP A O 1
ATOM 826 N N . VAL A 1 108 ? -11.375 3.510 -1.018 1.00 93.06 108 VAL A N 1
ATOM 827 C CA . VAL A 1 108 ? -10.370 4.345 -0.345 1.00 93.06 108 VAL A CA 1
ATOM 828 C C . VAL A 1 108 ? -10.462 5.798 -0.811 1.00 93.06 108 VAL A C 1
ATOM 830 O O . VAL A 1 108 ? -10.764 6.069 -1.969 1.00 93.06 108 VAL A O 1
ATOM 833 N N . ASP A 1 109 ? -10.214 6.747 0.083 1.00 92.75 109 ASP A N 1
ATOM 834 C CA . ASP A 1 109 ? -10.042 8.160 -0.242 1.00 92.75 109 ASP A CA 1
ATOM 835 C C . ASP A 1 109 ? -8.576 8.423 -0.598 1.00 92.75 109 ASP A C 1
ATOM 837 O O . ASP A 1 109 ? -7.672 8.289 0.232 1.00 92.75 109 ASP A O 1
ATOM 841 N N . TYR A 1 110 ? -8.345 8.829 -1.840 1.00 89.94 110 TYR A N 1
ATOM 842 C CA . TYR A 1 110 ? -7.083 9.359 -2.330 1.00 89.94 110 TYR A CA 1
ATOM 843 C C . TYR A 1 110 ? -6.913 10.823 -1.901 1.00 89.94 110 TYR A C 1
ATOM 845 O O . TYR A 1 110 ? -7.770 11.663 -2.176 1.00 89.94 110 TYR A O 1
ATOM 853 N N . HIS A 1 111 ? -5.793 11.155 -1.255 1.00 85.94 111 HIS A N 1
ATOM 854 C CA . HIS A 1 111 ? -5.486 12.519 -0.809 1.00 85.94 111 HIS A CA 1
ATOM 855 C C . HIS A 1 111 ? -4.833 13.320 -1.939 1.00 85.94 111 HIS A C 1
ATOM 857 O O . HIS A 1 111 ? -3.610 13.439 -1.994 1.00 85.94 111 HIS A O 1
ATOM 863 N N . SER A 1 112 ? -5.648 13.867 -2.844 1.00 81.12 112 SER A N 1
ATOM 864 C CA . SER A 1 112 ? -5.163 14.730 -3.928 1.00 81.12 112 SER A CA 1
ATOM 865 C C . SER A 1 112 ? -4.938 16.179 -3.457 1.00 81.12 112 SER A C 1
ATOM 867 O O . SER A 1 112 ? -5.586 16.621 -2.503 1.00 81.12 112 SER A O 1
ATOM 869 N N . PRO A 1 113 ? -4.122 16.985 -4.167 1.00 78.06 113 PRO A N 1
ATOM 870 C CA . PRO A 1 113 ? -3.982 18.420 -3.889 1.00 78.06 113 PRO A CA 1
ATOM 871 C C . PRO A 1 113 ? -5.299 19.209 -3.972 1.00 78.06 113 PRO A C 1
ATOM 873 O O . PRO A 1 113 ? -5.413 20.284 -3.391 1.00 78.06 113 PRO A O 1
ATOM 876 N N . ARG A 1 114 ? -6.303 18.689 -4.693 1.00 83.56 114 ARG A N 1
ATOM 877 C CA . ARG A 1 114 ? -7.628 19.311 -4.862 1.00 83.56 114 ARG A CA 1
ATOM 878 C C . ARG A 1 114 ? -8.643 18.856 -3.806 1.00 83.56 114 ARG A C 1
ATOM 880 O O . ARG A 1 114 ? -9.804 19.245 -3.880 1.00 83.56 114 ARG A O 1
ATOM 887 N N . GLY A 1 115 ? -8.215 18.034 -2.847 1.00 81.81 115 GLY A N 1
ATOM 888 C CA . GLY A 1 115 ? -9.060 17.432 -1.821 1.00 81.81 115 GLY A CA 1
ATOM 889 C C . GLY A 1 115 ? -9.154 15.906 -1.939 1.00 81.81 115 GLY A C 1
ATOM 890 O O . GLY A 1 115 ? -8.643 15.317 -2.900 1.00 81.81 115 GLY A O 1
ATOM 891 N N . PRO A 1 116 ? -9.783 15.246 -0.953 1.00 84.75 116 PRO A N 1
ATOM 892 C CA . PRO A 1 116 ? -9.945 13.801 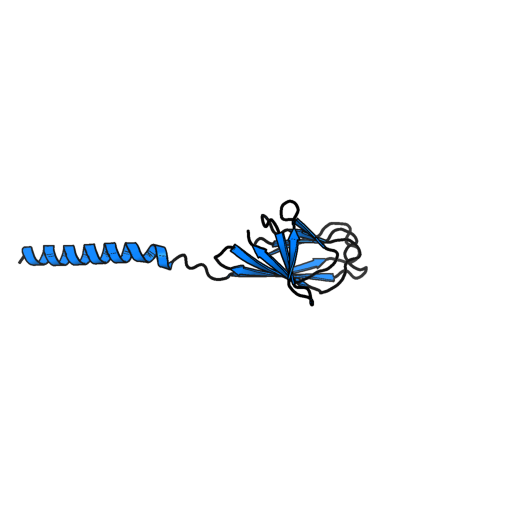-0.958 1.00 84.75 116 PRO A CA 1
ATOM 893 C C . PRO A 1 116 ? -10.877 13.356 -2.093 1.00 84.75 116 PRO A C 1
ATOM 895 O O . PRO A 1 116 ? -11.950 13.924 -2.290 1.00 84.75 116 PRO A O 1
ATOM 898 N N . GLN A 1 117 ? -10.465 12.330 -2.835 1.00 90.00 117 GLN A N 1
ATOM 899 C CA . GLN A 1 117 ? -11.250 11.710 -3.900 1.00 90.00 117 GLN A CA 1
ATOM 900 C C . GLN A 1 117 ? -11.508 10.245 -3.572 1.00 90.00 117 GLN A C 1
ATOM 902 O O . GLN A 1 117 ? -10.569 9.481 -3.361 1.00 90.00 117 GLN A O 1
ATOM 907 N N . ARG A 1 118 ? -12.775 9.833 -3.578 1.00 91.69 118 ARG A N 1
ATOM 908 C CA . ARG A 1 118 ? -13.144 8.441 -3.322 1.00 91.69 118 ARG A CA 1
ATOM 909 C C . ARG A 1 118 ? -12.875 7.563 -4.540 1.00 91.69 118 ARG A C 1
ATOM 911 O O . ARG A 1 118 ? -13.370 7.841 -5.630 1.00 91.69 118 ARG A O 1
ATOM 918 N N . MET A 1 119 ? -12.167 6.462 -4.326 1.00 91.56 119 MET A N 1
ATOM 919 C CA . MET A 1 119 ? -11.877 5.432 -5.318 1.00 91.56 119 MET A CA 1
ATOM 920 C C . MET A 1 119 ? -12.446 4.093 -4.853 1.00 91.56 119 MET A C 1
ATOM 922 O O . MET A 1 119 ? -12.108 3.610 -3.775 1.00 91.56 119 MET A O 1
ATOM 926 N N . TRP A 1 120 ? -13.300 3.480 -5.667 1.00 92.00 120 TRP A N 1
ATOM 927 C CA . TRP A 1 120 ? -13.868 2.164 -5.371 1.00 92.00 120 TRP A CA 1
ATOM 928 C C . TRP A 1 120 ? -12.844 1.059 -5.625 1.00 92.00 120 TRP A C 1
ATOM 930 O O . TRP A 1 120 ? -12.148 1.077 -6.644 1.00 92.00 120 TRP A O 1
ATOM 940 N N . THR A 1 121 ? -12.749 0.101 -4.704 1.00 92.88 121 THR A N 1
ATOM 941 C CA . THR A 1 121 ? -11.875 -1.063 -4.870 1.00 92.88 121 THR A CA 1
ATOM 942 C C . THR A 1 121 ? -12.614 -2.186 -5.596 1.00 92.88 121 THR A C 1
ATOM 944 O O . THR A 1 121 ? -13.842 -2.238 -5.649 1.00 92.88 121 THR A O 1
ATOM 947 N N . THR A 1 122 ? -11.861 -3.111 -6.183 1.00 94.19 122 THR A N 1
ATOM 948 C CA . THR A 1 122 ? -12.388 -4.379 -6.698 1.00 94.19 122 THR A CA 1
ATOM 949 C C . THR A 1 122 ? -11.829 -5.498 -5.830 1.00 94.19 122 THR A C 1
ATOM 951 O O . THR A 1 122 ? -10.646 -5.814 -5.936 1.00 94.19 122 THR A O 1
ATOM 954 N N . ASN A 1 123 ? -12.660 -6.081 -4.960 1.00 92.44 123 ASN A N 1
ATOM 955 C CA . ASN A 1 123 ? -12.238 -7.061 -3.947 1.00 92.44 123 ASN A CA 1
ATOM 956 C C . ASN A 1 123 ? -11.095 -6.529 -3.058 1.00 92.44 123 ASN A C 1
ATOM 958 O O . ASN A 1 123 ? -10.040 -7.155 -2.984 1.00 92.44 123 ASN A O 1
ATOM 962 N N . GLY A 1 124 ? -11.250 -5.320 -2.503 1.00 91.12 124 GLY A N 1
ATOM 963 C CA . GLY A 1 124 ? -10.231 -4.674 -1.662 1.00 91.12 124 GLY A CA 1
ATOM 964 C C . GLY A 1 124 ? -9.026 -4.119 -2.421 1.00 91.12 124 GLY A C 1
ATOM 965 O O . GLY A 1 124 ? -8.216 -3.390 -1.853 1.00 91.12 124 GLY A O 1
ATOM 966 N N . LYS A 1 125 ? -8.912 -4.402 -3.723 1.00 95.06 125 LYS A N 1
ATOM 967 C CA . LYS A 1 125 ? -7.746 -4.042 -4.530 1.00 95.06 125 LYS A CA 1
ATOM 968 C C . LYS A 1 125 ? -7.975 -2.799 -5.372 1.00 95.06 125 LYS A C 1
ATOM 970 O O . LYS A 1 125 ? -9.041 -2.602 -5.958 1.00 95.06 125 LYS A O 1
ATOM 975 N N . LEU A 1 126 ? -6.921 -2.007 -5.500 1.00 94.25 126 LEU A N 1
ATOM 976 C CA . LEU A 1 126 ? -6.837 -0.838 -6.359 1.00 94.25 126 LEU A CA 1
ATOM 977 C C . LEU A 1 126 ? -5.595 -0.948 -7.242 1.00 94.25 126 LEU A C 1
ATOM 979 O O . LEU A 1 126 ? -4.492 -1.199 -6.758 1.00 94.25 126 LEU A O 1
ATOM 983 N N . LYS A 1 127 ? -5.765 -0.736 -8.546 1.00 94.31 127 LYS A N 1
ATOM 984 C CA . LYS A 1 127 ? -4.636 -0.563 -9.463 1.00 94.31 127 LYS A CA 1
ATOM 985 C C . LYS A 1 127 ? -4.293 0.916 -9.527 1.00 94.31 127 LYS A C 1
ATOM 987 O O . LYS A 1 127 ? -5.164 1.722 -9.844 1.00 94.31 127 LYS A O 1
ATOM 992 N N . SER A 1 128 ? -3.041 1.259 -9.256 1.00 91.12 128 SER A N 1
ATOM 993 C CA . SER A 1 128 ? -2.566 2.638 -9.326 1.00 91.12 128 SER A CA 1
ATOM 994 C C . SER A 1 128 ? -1.293 2.728 -10.150 1.00 91.12 128 SER A C 1
ATOM 996 O O . SER A 1 128 ? -0.431 1.858 -10.083 1.00 91.12 128 SER A O 1
ATOM 998 N N . TRP A 1 129 ? -1.166 3.802 -10.918 1.00 91.31 129 TRP A N 1
ATOM 999 C CA . TRP A 1 129 ? 0.049 4.130 -11.664 1.00 91.31 129 TRP A CA 1
ATOM 1000 C C . TRP A 1 129 ? 1.045 4.919 -10.826 1.00 91.31 129 TRP A C 1
ATOM 1002 O O . TRP A 1 129 ? 2.100 5.297 -11.316 1.00 91.31 129 TRP A O 1
ATOM 1012 N N . HIS A 1 130 ? 0.709 5.196 -9.571 1.00 88.19 130 HIS A N 1
ATOM 1013 C CA . HIS A 1 130 ? 1.454 6.122 -8.748 1.00 88.19 130 HIS A CA 1
ATOM 1014 C C . HIS A 1 130 ? 1.294 5.773 -7.265 1.00 88.19 130 HIS A C 1
ATOM 1016 O O . HIS A 1 130 ? 0.223 5.355 -6.810 1.00 88.19 130 HIS A O 1
ATOM 1022 N N . PHE A 1 131 ? 2.373 5.924 -6.503 1.00 86.12 131 PHE A N 1
ATOM 1023 C CA . PHE A 1 131 ? 2.345 5.752 -5.054 1.00 86.12 131 PHE A CA 1
ATOM 1024 C C . PHE A 1 131 ? 1.870 7.030 -4.398 1.00 86.12 131 PHE A C 1
ATOM 1026 O O . PHE A 1 131 ? 2.450 8.087 -4.576 1.00 86.12 131 PHE A O 1
ATOM 1033 N N . SER A 1 132 ? 0.801 6.913 -3.628 1.00 83.88 132 SER A N 1
ATOM 1034 C CA . SER A 1 132 ? 0.110 8.061 -3.071 1.00 83.88 132 SER A CA 1
ATOM 1035 C C . SER A 1 132 ? -0.291 7.803 -1.634 1.00 83.88 132 SER A C 1
ATOM 1037 O O . SER A 1 132 ? -0.030 6.745 -1.066 1.00 83.88 132 SER A O 1
ATOM 1039 N N . ARG A 1 133 ? -0.929 8.789 -1.019 1.00 85.19 133 ARG A N 1
ATOM 1040 C CA . ARG A 1 133 ? -1.498 8.651 0.315 1.00 85.19 133 ARG A CA 1
ATOM 1041 C C . ARG A 1 133 ? -2.988 8.349 0.207 1.00 85.19 133 ARG A C 1
ATOM 1043 O O . ARG A 1 133 ? -3.737 9.104 -0.414 1.00 85.19 133 ARG A O 1
ATOM 1050 N N . TYR A 1 134 ? -3.403 7.276 0.865 1.00 84.00 134 TYR A N 1
ATOM 1051 C CA . TYR A 1 134 ? -4.784 6.817 0.900 1.00 84.00 134 TYR A CA 1
ATOM 1052 C C . TYR A 1 134 ? -5.278 6.723 2.339 1.00 84.00 134 TYR A C 1
ATOM 1054 O O . TYR A 1 134 ? -4.517 6.430 3.263 1.00 84.00 134 TYR A O 1
ATOM 1062 N N . SER A 1 135 ? -6.566 6.951 2.539 1.00 83.00 135 SER A N 1
ATOM 1063 C CA . SER A 1 135 ? -7.255 6.609 3.780 1.00 83.00 135 SER A CA 1
ATOM 1064 C C . SER A 1 135 ? -8.490 5.793 3.475 1.00 83.00 135 SER A C 1
ATOM 1066 O O . SER A 1 135 ? -9.133 6.013 2.459 1.00 83.00 135 SER A O 1
ATOM 1068 N N . GLY A 1 136 ? -8.854 4.883 4.358 1.00 81.44 136 GLY A N 1
ATOM 1069 C CA . GLY A 1 136 ? -10.042 4.068 4.169 1.00 81.44 136 GLY A CA 1
ATOM 1070 C C . GLY A 1 136 ? -10.532 3.499 5.481 1.00 81.44 136 GLY A C 1
ATOM 1071 O O . GLY A 1 136 ? -10.090 3.893 6.565 1.00 81.44 136 GLY A O 1
ATOM 1072 N N . TRP A 1 137 ? -11.469 2.579 5.361 1.00 80.88 137 TRP A N 1
ATOM 1073 C CA . TRP A 1 137 ? -11.971 1.770 6.455 1.00 80.88 137 TRP A CA 1
ATOM 1074 C C . TRP A 1 137 ? -12.387 0.408 5.930 1.00 80.88 137 TRP A C 1
ATOM 1076 O O . TRP A 1 137 ? -12.552 0.228 4.721 1.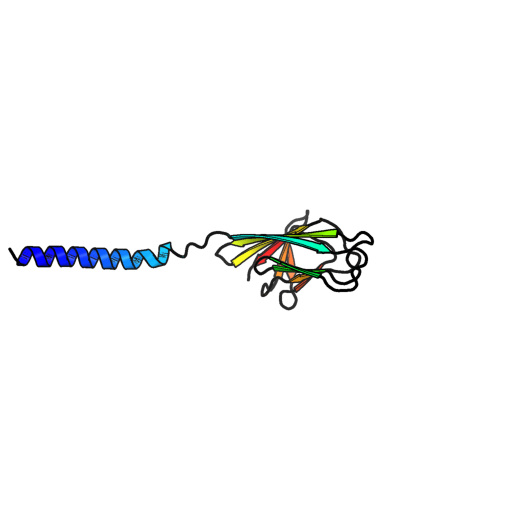00 80.88 137 TRP A O 1
ATOM 1086 N N . PHE A 1 138 ? -12.549 -0.516 6.863 1.00 72.38 138 PHE A N 1
ATOM 1087 C CA . PHE A 1 138 ? -13.070 -1.852 6.620 1.00 72.38 138 PHE A CA 1
ATOM 1088 C C . PHE A 1 138 ? -14.589 -1.874 6.805 1.00 72.38 138 PHE A C 1
ATOM 1090 O O . PHE A 1 138 ? -15.085 -1.155 7.707 1.00 72.38 138 PHE A O 1
#

Secondary structure (DSSP, 8-state):
-HHHHHHHHHHHHHHHHHHHHHHHHHTT-PPPEEEEEEEEEPTT--S-EEEEETTEEEEE-TTSS-TT-EEEEEEEEE-TTSEEEEEEES--EEEEEEEEE-TT-SEEEEEETTEEEEEE-BTTEEEEEE--EEEEE-

Foldseek 3Di:
DVVVVVVVVVVVVVVVVVVVVVVVVVVPQDAWDKWKDKDWFAAQRQAWDWDDTPQKMKIDGGQQAPRRTDMWMWMWTAHSQQKIKIFIDDWDFTPFWMKMANQQWQWKWFQDPVGTDIDGADNRIDTGRTGGMIITGD

pLDDT: mean 84.71, std 13.15, range [46.75, 97.12]